Protein AF-A0A060ZG79-F1 (afdb_monomer_lite)

Radius of gyration: 15.98 Å; chains: 1; bounding box: 42×28×42 Å

pLDDT: mean 92.85, std 10.19, range [49.97, 98.69]

Secondary structure (DSSP, 8-state):
----S--B-SSSSEEETTEEE---EEE--GGGS-GGGHHHHHHHHHHTT--EEEEE--HHHH-SBTTB---SGGG-HHHHHHHHHHTT-EEEEE--S---TT-GGGG--TTS---

InterPro domains:
  IPR001944 Glycoside hydrolase, family 35 [PR00742] (17-34)
  IPR001944 Glycoside hydrolase, family 35 [PR00742] (38-56)
  IPR001944 Glycoside hydrolase, family 35 [PR00742] (93-112)
  IPR001944 Glycoside hydrolase, family 35 [PTHR23421] (11-109)
  IPR017853 Glycoside hydrolase superfamily [SSF51445] (13-110)
  IPR031330 Glycoside hydrolase 35, catalytic domain [PF01301] (13-109)

Foldseek 3Di:
DPQPDAWDDPDPAIDGSNHGDDQQEDEDELLVDAPVCLLVVLVVCVVVVHQAYEYEAQQCVQPVDVPRGDCDHSNVVVVSCVSCVVVNHHYDYHHDCACPPVDDVSSHHPPDDPD

Organism: Oncorhynchus mykiss (NCBI:txid8022)

Structure (mmCIF, N/CA/C/O backbone):
data_AF-A0A060ZG79-F1
#
_entry.id   AF-A0A060ZG79-F1
#
loop_
_atom_site.group_PDB
_atom_site.id
_atom_site.type_symbol
_atom_site.label_atom_id
_atom_site.label_alt_id
_atom_site.label_comp_id
_atom_site.label_asym_id
_atom_site.label_entity_id
_atom_site.label_seq_id
_atom_site.pdbx_PDB_ins_code
_atom_site.Cartn_x
_atom_site.Cartn_y
_atom_site.Cartn_z
_atom_site.occupancy
_atom_site.B_iso_or_equiv
_atom_site.auth_seq_id
_atom_site.auth_comp_id
_atom_site.auth_asym_id
_atom_site.auth_atom_id
_atom_site.pdbx_PDB_model_num
ATOM 1 N N . MET A 1 1 ? -19.440 10.201 0.053 1.00 49.97 1 MET A N 1
ATOM 2 C CA . MET A 1 1 ? -19.581 10.700 1.439 1.00 49.97 1 MET A CA 1
ATOM 3 C C . MET A 1 1 ? -18.654 11.895 1.601 1.00 49.97 1 MET A C 1
ATOM 5 O O . MET A 1 1 ? -17.504 11.787 1.199 1.00 49.97 1 MET A O 1
ATOM 9 N N . SER A 1 2 ? -19.150 13.030 2.096 1.00 59.16 2 SER A N 1
ATOM 10 C CA . SER A 1 2 ? -18.319 14.216 2.360 1.00 59.16 2 SER A CA 1
ATOM 11 C C . SER A 1 2 ? -17.682 14.074 3.744 1.00 59.16 2 SER A C 1
ATOM 13 O O . SER A 1 2 ? -18.297 14.466 4.731 1.00 59.16 2 SER A O 1
ATOM 15 N N . GLN A 1 3 ? -16.496 13.466 3.802 1.00 70.44 3 GLN A N 1
ATOM 16 C CA . GLN A 1 3 ? -15.648 13.403 5.003 1.00 70.44 3 GLN A CA 1
ATOM 17 C C . GLN A 1 3 ? -15.214 14.837 5.354 1.00 70.44 3 GLN A C 1
ATOM 19 O O . GLN A 1 3 ? -14.766 15.562 4.460 1.00 70.44 3 GLN A O 1
ATOM 24 N N . LYS A 1 4 ? -15.418 15.285 6.596 1.00 67.25 4 LYS A N 1
ATOM 25 C CA . LYS A 1 4 ? -15.114 16.661 7.027 1.00 67.25 4 LYS A CA 1
ATOM 26 C C . LYS A 1 4 ? -13.764 16.748 7.733 1.00 67.25 4 LYS A C 1
ATOM 28 O O . LYS A 1 4 ? -13.128 17.798 7.659 1.00 67.25 4 LYS A O 1
ATOM 33 N N . GLU A 1 5 ? -13.315 15.669 8.375 1.00 80.25 5 GLU A N 1
ATOM 34 C CA . GLU A 1 5 ? -12.064 15.615 9.130 1.00 80.25 5 GLU A CA 1
ATOM 35 C C . GLU A 1 5 ? -11.342 14.260 9.019 1.00 80.25 5 GLU A C 1
ATOM 37 O O . GLU A 1 5 ? -11.834 13.217 9.444 1.00 80.25 5 GLU A O 1
ATOM 42 N N . GLY A 1 6 ? -10.099 14.289 8.527 1.00 88.06 6 GLY A N 1
ATOM 43 C CA . GLY A 1 6 ? -9.259 13.096 8.393 1.00 88.06 6 GLY A CA 1
ATOM 44 C C . GLY A 1 6 ? -8.749 12.503 9.716 1.00 88.06 6 GLY A C 1
ATOM 45 O O . GLY A 1 6 ? -9.072 12.958 10.812 1.00 88.06 6 GLY A O 1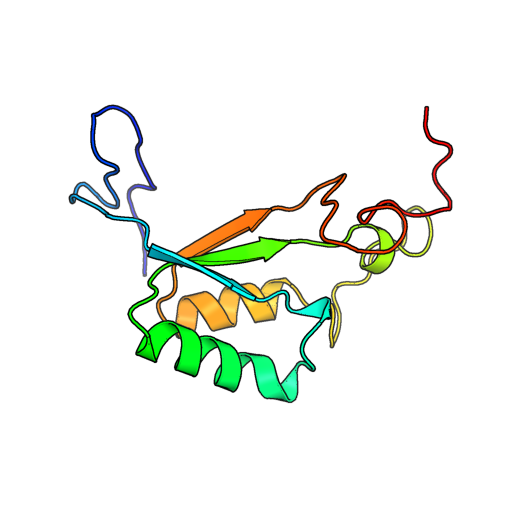
ATOM 46 N N . LEU A 1 7 ? -7.901 11.476 9.597 1.00 93.50 7 LEU A N 1
ATOM 47 C CA . LEU A 1 7 ? -7.290 10.782 10.733 1.00 93.50 7 LEU A CA 1
ATOM 48 C C . LEU A 1 7 ? -6.408 11.734 11.562 1.00 93.50 7 LEU A C 1
ATOM 50 O O . LEU A 1 7 ? -5.490 12.358 11.026 1.00 93.50 7 LEU A O 1
ATOM 54 N N . ARG A 1 8 ? -6.627 11.795 12.877 1.00 94.56 8 ARG A N 1
ATOM 55 C CA . ARG A 1 8 ? -5.797 12.549 13.829 1.00 94.56 8 ARG A CA 1
ATOM 56 C C . ARG A 1 8 ? -5.045 11.600 14.763 1.00 94.56 8 ARG A C 1
ATOM 58 O O . ARG A 1 8 ? -5.570 10.568 15.168 1.00 94.56 8 ARG A O 1
ATOM 65 N N . ALA A 1 9 ? -3.819 11.983 15.124 1.00 92.94 9 ALA A N 1
ATOM 66 C CA . ALA A 1 9 ? -2.898 11.206 15.963 1.00 92.94 9 ALA A CA 1
ATOM 67 C C . ALA A 1 9 ? -2.332 12.035 17.137 1.00 92.94 9 ALA A C 1
ATOM 69 O O . ALA A 1 9 ? -1.178 11.891 17.522 1.00 92.94 9 ALA A O 1
ATOM 70 N N . ASN A 1 10 ? -3.124 12.969 17.665 1.00 87.25 10 ASN A N 1
ATOM 71 C CA . ASN A 1 10 ? -2.705 13.935 18.688 1.00 87.25 10 ASN A CA 1
ATOM 72 C C . ASN A 1 10 ? -2.915 13.447 20.135 1.00 87.25 10 ASN A C 1
ATOM 74 O O . ASN A 1 10 ? -2.723 14.217 21.073 1.00 87.25 10 ASN A O 1
ATOM 78 N N . SER A 1 11 ? -3.334 12.196 20.321 1.00 86.25 11 SER A N 1
ATOM 79 C CA . SER A 1 11 ? -3.598 11.587 21.624 1.00 86.25 11 SER A CA 1
ATOM 80 C C . SER A 1 11 ? -3.128 10.129 21.640 1.00 86.25 11 SER A C 1
ATOM 82 O O . SER A 1 11 ? -2.587 9.636 20.652 1.00 86.25 11 SER A O 1
ATOM 84 N N . PHE A 1 12 ? -3.357 9.413 22.744 1.00 90.94 12 PHE A N 1
ATOM 85 C CA . PHE A 1 12 ? -3.046 7.981 22.852 1.00 90.94 12 PHE A CA 1
ATOM 86 C C . PHE A 1 12 ? -3.877 7.083 21.920 1.00 90.94 12 PHE A C 1
ATOM 88 O O . PHE A 1 12 ? -3.552 5.910 21.754 1.00 90.94 12 PHE A O 1
ATOM 95 N N . GLN A 1 13 ? -4.942 7.617 21.318 1.00 93.06 13 GLN A N 1
ATOM 96 C CA . GLN A 1 13 ? -5.759 6.930 20.325 1.00 93.06 13 GLN A CA 1
ATOM 97 C C . GLN A 1 13 ? -5.866 7.759 19.046 1.00 93.06 13 GLN A C 1
ATOM 99 O O . GLN A 1 13 ? -5.838 8.994 19.086 1.00 93.06 13 GLN A O 1
ATOM 104 N N . PHE A 1 14 ? -6.029 7.076 17.913 1.00 95.19 14 PHE A N 1
ATOM 105 C CA . PHE A 1 14 ? -6.419 7.761 16.690 1.00 95.19 14 PHE A CA 1
ATOM 106 C C . PHE A 1 14 ? -7.886 8.173 16.771 1.00 95.19 14 PHE A C 1
ATOM 108 O O . PHE A 1 14 ? -8.706 7.476 17.374 1.00 95.19 14 PHE A O 1
ATOM 115 N N . THR A 1 15 ? -8.217 9.284 16.124 1.00 94.75 15 THR A N 1
ATOM 116 C CA . THR A 1 15 ? -9.605 9.669 15.867 1.00 94.75 15 THR A CA 1
ATOM 117 C C . THR A 1 15 ? -9.823 9.892 14.380 1.00 94.75 15 THR A C 1
ATOM 119 O O . THR A 1 15 ? -8.906 10.302 13.666 1.00 94.75 15 THR A O 1
ATOM 122 N N . LEU A 1 16 ? -11.022 9.585 13.898 1.00 93.25 16 LEU A N 1
ATOM 123 C CA . LEU A 1 16 ? -11.427 9.756 12.508 1.00 93.25 16 LEU A CA 1
ATOM 124 C C . LEU A 1 16 ? -12.828 10.355 12.500 1.00 93.25 16 LEU A C 1
ATOM 126 O O . LEU A 1 16 ? -13.714 9.815 13.156 1.00 93.25 16 LEU A O 1
ATOM 130 N N . GLU A 1 17 ? -13.008 11.492 11.822 1.00 90.44 17 GLU A N 1
ATOM 131 C CA . GLU A 1 17 ? -14.253 12.275 11.889 1.00 90.44 17 GLU A CA 1
ATOM 132 C C . GLU A 1 17 ? -14.679 12.608 13.339 1.00 90.44 17 GLU A C 1
ATOM 134 O O . GLU A 1 17 ? -15.858 12.625 13.677 1.00 90.44 17 GLU A O 1
ATOM 139 N N . GLY A 1 18 ? -13.700 12.848 14.219 1.00 89.94 18 GLY A N 1
ATOM 140 C CA . GLY A 1 18 ? -13.923 13.181 15.632 1.00 89.94 18 GLY A CA 1
ATOM 141 C C . GLY A 1 18 ? -14.123 11.984 16.568 1.00 89.94 18 GLY A C 1
ATOM 142 O O . GLY A 1 18 ? -13.971 12.144 17.777 1.00 89.94 18 GLY A O 1
ATOM 143 N N . GLU A 1 19 ? -14.360 10.783 16.039 1.00 91.56 19 GLU A N 1
ATOM 144 C CA . GLU A 1 19 ? -14.636 9.584 16.838 1.00 91.56 19 GLU A CA 1
ATOM 145 C C . GLU A 1 19 ? -13.385 8.716 17.051 1.00 91.56 19 GLU A C 1
ATOM 147 O O . GLU A 1 19 ? -12.529 8.651 16.161 1.00 91.56 19 GLU A O 1
ATOM 152 N N . PRO A 1 20 ? -13.250 8.011 18.195 1.00 94.38 20 PRO A N 1
ATOM 153 C CA . PRO A 1 20 ? -12.177 7.044 18.410 1.00 94.38 20 PRO A CA 1
ATOM 154 C C . PRO A 1 20 ? -12.118 5.998 17.295 1.00 94.38 20 PRO A C 1
ATOM 156 O O . PRO A 1 20 ? -13.097 5.311 17.003 1.00 94.38 20 PRO A O 1
ATOM 159 N N . PHE A 1 21 ? -10.943 5.837 16.692 1.00 95.25 21 PHE A N 1
ATOM 160 C CA . PHE A 1 21 ? -10.745 4.949 15.557 1.00 95.25 21 PHE A CA 1
ATOM 161 C C . PHE A 1 21 ? -9.564 4.013 15.796 1.00 95.25 21 PHE A C 1
ATOM 163 O O . PHE A 1 21 ? -8.438 4.440 16.041 1.00 95.25 21 PHE A O 1
ATOM 170 N N . ARG A 1 22 ? -9.802 2.703 15.696 1.00 95.50 22 ARG A N 1
ATOM 171 C CA . ARG A 1 22 ? -8.740 1.695 15.758 1.00 95.50 22 ARG A CA 1
ATOM 172 C C . ARG A 1 22 ? -8.449 1.174 14.360 1.00 95.50 22 ARG A C 1
ATOM 174 O O . ARG A 1 22 ? -9.304 0.547 13.740 1.00 95.50 22 ARG A O 1
ATOM 181 N N . ILE A 1 23 ? -7.220 1.374 13.900 1.00 96.50 23 ILE A N 1
ATOM 182 C CA . ILE A 1 23 ? -6.748 0.820 12.630 1.00 96.50 23 ILE A CA 1
ATOM 183 C C . ILE A 1 23 ? -6.513 -0.681 12.811 1.00 96.50 23 ILE A C 1
ATOM 185 O O . ILE A 1 23 ? -5.638 -1.096 13.572 1.00 96.50 23 ILE A O 1
ATOM 189 N N . LEU A 1 24 ? -7.284 -1.492 12.092 1.00 97.56 24 LEU A N 1
ATOM 190 C CA . LEU A 1 24 ? -7.035 -2.917 11.906 1.00 97.56 24 LEU A CA 1
ATOM 191 C C . LEU A 1 24 ? -6.588 -3.097 10.459 1.00 97.56 24 LEU A C 1
ATOM 193 O O . LEU A 1 24 ? -7.412 -3.101 9.544 1.00 97.56 24 LEU A O 1
ATOM 197 N N . GLY A 1 25 ? -5.268 -3.142 10.274 1.00 96.56 25 GLY A N 1
ATOM 198 C CA . GLY A 1 25 ? -4.620 -3.136 8.968 1.00 96.56 25 GLY A CA 1
ATOM 199 C C . GLY A 1 25 ? -4.417 -4.532 8.383 1.00 96.56 25 GLY A C 1
ATOM 200 O O . GLY A 1 25 ? -4.028 -5.453 9.099 1.00 96.56 25 GLY A O 1
ATOM 201 N N . GLY A 1 26 ? -4.603 -4.672 7.071 1.00 97.62 26 GLY A N 1
ATOM 202 C CA . GLY A 1 26 ? -4.235 -5.872 6.322 1.00 97.62 26 GLY A CA 1
ATOM 203 C C . GLY A 1 26 ? -3.639 -5.531 4.955 1.00 97.62 26 GLY A C 1
ATOM 204 O O . GLY A 1 26 ? -4.117 -4.632 4.266 1.00 97.62 26 GLY A O 1
ATOM 205 N N . SER A 1 27 ? -2.587 -6.252 4.551 1.00 98.06 27 SER A N 1
ATOM 206 C CA . SER A 1 27 ? -1.868 -5.986 3.297 1.00 98.06 27 SER A CA 1
ATOM 207 C C . SER A 1 27 ? -2.357 -6.845 2.135 1.00 98.06 27 SER A C 1
ATOM 209 O O . SER A 1 27 ? -2.233 -8.065 2.186 1.00 98.06 27 SER A O 1
ATOM 211 N N . ILE A 1 28 ? -2.823 -6.212 1.053 1.00 98.31 28 ILE A N 1
ATOM 212 C CA . ILE A 1 28 ? -2.996 -6.844 -0.266 1.00 98.31 28 ILE A CA 1
ATOM 213 C C . ILE A 1 28 ? -2.414 -5.906 -1.319 1.00 98.31 28 ILE A C 1
ATOM 215 O O . ILE A 1 28 ? -2.778 -4.734 -1.397 1.00 98.31 28 ILE A O 1
ATOM 219 N N . HIS A 1 29 ? -1.512 -6.436 -2.141 1.00 98.19 29 HIS A N 1
ATOM 220 C CA . HIS A 1 29 ? -0.832 -5.692 -3.196 1.00 98.19 29 HIS A CA 1
ATOM 221 C C . HIS A 1 29 ? -1.507 -5.979 -4.541 1.00 98.19 29 HIS A C 1
ATOM 223 O O . HIS A 1 29 ? -1.417 -7.100 -5.042 1.00 98.19 29 HIS A O 1
ATOM 229 N N . TYR A 1 30 ? -2.166 -4.982 -5.138 1.00 98.31 30 TYR A N 1
ATOM 230 C CA . TYR A 1 30 ? -2.906 -5.151 -6.400 1.00 98.31 30 TYR A CA 1
ATOM 231 C C . TYR A 1 30 ? -2.030 -5.690 -7.533 1.00 98.31 30 TYR A C 1
ATOM 233 O O . TYR A 1 30 ? -2.477 -6.527 -8.301 1.00 98.31 30 TYR A O 1
ATOM 241 N N . PHE A 1 31 ? -0.755 -5.305 -7.596 1.00 97.12 31 PHE A N 1
ATOM 242 C CA . PHE A 1 31 ? 0.199 -5.791 -8.598 1.00 97.12 31 PHE A CA 1
ATOM 243 C C . PHE A 1 31 ? 0.597 -7.272 -8.432 1.00 97.12 31 PHE A C 1
ATOM 245 O O . PHE A 1 31 ? 1.309 -7.809 -9.274 1.00 97.12 31 PHE A O 1
ATOM 252 N N . ARG A 1 32 ? 0.144 -7.950 -7.366 1.00 97.94 32 ARG A N 1
ATOM 253 C CA . ARG A 1 32 ? 0.340 -9.396 -7.130 1.00 97.94 32 ARG A CA 1
ATOM 254 C C . ARG A 1 32 ? -0.933 -10.225 -7.283 1.00 97.94 32 ARG A C 1
ATOM 256 O O . ARG A 1 32 ? -0.881 -11.448 -7.192 1.00 97.94 32 ARG A O 1
ATOM 263 N N . VAL A 1 33 ? -2.078 -9.578 -7.476 1.00 98.19 33 VAL A N 1
ATOM 264 C CA . VAL A 1 33 ? -3.382 -10.235 -7.586 1.00 98.19 33 VAL A CA 1
ATOM 265 C C . VAL A 1 33 ? -3.999 -9.812 -8.911 1.00 98.19 33 VAL A C 1
ATOM 267 O O . VAL A 1 33 ? -4.164 -8.614 -9.113 1.00 98.19 33 VAL A O 1
ATOM 270 N N . PRO A 1 34 ? -4.376 -10.733 -9.812 1.00 98.38 34 PRO A N 1
ATOM 271 C CA . PRO A 1 34 ? -5.038 -10.348 -11.055 1.00 98.38 34 PRO A CA 1
ATOM 272 C C . PRO A 1 34 ? -6.272 -9.483 -10.785 1.00 98.38 34 PRO A C 1
ATOM 274 O O . PRO A 1 34 ? -7.033 -9.780 -9.860 1.00 98.38 34 PRO A O 1
ATOM 277 N N . ARG A 1 35 ? -6.488 -8.443 -11.598 1.00 98.31 35 ARG A N 1
ATOM 278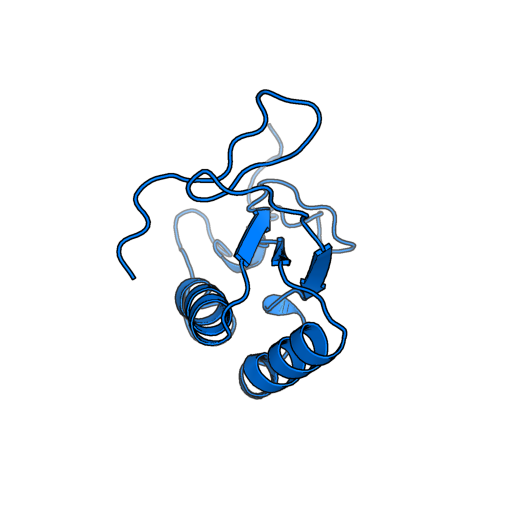 C CA . ARG A 1 35 ? -7.567 -7.458 -11.408 1.00 98.31 35 ARG A CA 1
ATOM 279 C C . ARG A 1 35 ? -8.944 -8.080 -11.189 1.00 98.31 35 ARG A C 1
ATOM 281 O O . ARG A 1 35 ? -9.674 -7.639 -10.308 1.00 98.31 35 ARG A O 1
ATOM 288 N N . ALA A 1 36 ? -9.258 -9.149 -11.921 1.00 98.44 36 ALA A N 1
ATOM 289 C CA . ALA A 1 36 ? -10.518 -9.887 -11.795 1.00 98.44 36 ALA A CA 1
ATOM 290 C C . ALA A 1 36 ? -10.786 -10.446 -10.382 1.00 98.44 36 ALA A C 1
ATOM 292 O O . ALA A 1 36 ? -11.922 -10.772 -10.058 1.00 98.44 36 ALA A O 1
ATOM 293 N N . TYR A 1 37 ? -9.759 -10.559 -9.534 1.00 98.69 37 TYR A N 1
ATOM 294 C CA . TYR A 1 37 ? -9.876 -11.072 -8.171 1.00 98.69 37 TYR A CA 1
ATOM 295 C C . TYR A 1 37 ? -9.738 -10.005 -7.085 1.00 98.69 37 TYR A C 1
ATOM 297 O O . TYR A 1 37 ? -9.837 -10.360 -5.913 1.00 98.69 37 TYR A O 1
ATOM 305 N N . TRP A 1 38 ? -9.508 -8.728 -7.414 1.00 98.69 38 TRP A N 1
ATOM 306 C CA . TRP A 1 38 ? -9.333 -7.686 -6.393 1.00 98.69 38 TRP A CA 1
ATOM 307 C C . TRP A 1 38 ? -10.517 -7.618 -5.434 1.00 98.69 38 TRP A C 1
ATOM 309 O O . TRP A 1 38 ? -10.319 -7.693 -4.223 1.00 98.69 38 TRP A O 1
ATOM 319 N N . GLU A 1 39 ? -11.734 -7.562 -5.972 1.00 98.69 39 GLU A N 1
ATOM 320 C CA . GLU A 1 39 ? -12.957 -7.494 -5.173 1.00 98.69 39 GLU A CA 1
ATOM 321 C C . GLU A 1 39 ? -13.087 -8.703 -4.243 1.00 98.69 39 GLU A C 1
ATOM 323 O O . GLU A 1 39 ? -13.266 -8.536 -3.039 1.00 98.69 39 GLU A O 1
ATOM 328 N N . ASP A 1 40 ? -12.888 -9.917 -4.765 1.00 98.69 40 ASP A N 1
ATOM 329 C CA . ASP A 1 40 ? -12.938 -11.140 -3.961 1.00 98.69 40 ASP A CA 1
ATOM 330 C C . ASP A 1 40 ? -11.933 -11.106 -2.793 1.00 98.69 40 ASP A C 1
ATOM 332 O O . ASP A 1 40 ? -12.288 -11.455 -1.662 1.00 98.69 40 ASP A O 1
ATOM 336 N N . ARG A 1 41 ? -10.687 -10.661 -3.026 1.00 98.62 41 ARG A N 1
ATOM 337 C CA . ARG A 1 41 ? -9.679 -10.607 -1.951 1.00 98.62 41 ARG A CA 1
ATOM 338 C C . ARG A 1 41 ? -10.020 -9.541 -0.908 1.00 98.62 41 ARG A C 1
ATOM 340 O O . ARG A 1 41 ? -9.846 -9.793 0.284 1.00 98.62 41 ARG A O 1
ATOM 347 N N . LEU A 1 42 ? -10.522 -8.382 -1.334 1.00 98.62 42 LEU A N 1
ATOM 348 C CA . LEU A 1 42 ? -10.908 -7.292 -0.435 1.00 98.62 42 LEU A CA 1
ATOM 349 C C . LEU A 1 42 ? -12.165 -7.631 0.381 1.00 98.62 42 LEU A C 1
ATOM 351 O O . LEU A 1 42 ? -12.210 -7.344 1.577 1.00 98.62 42 LEU A O 1
ATOM 355 N N . LEU A 1 43 ? -13.144 -8.320 -0.212 1.00 98.56 43 LEU A N 1
ATOM 356 C CA . LEU A 1 43 ? -14.316 -8.834 0.504 1.00 98.56 43 LEU A CA 1
ATOM 357 C C . LEU A 1 43 ? -13.918 -9.831 1.595 1.00 98.56 43 LEU A C 1
ATOM 359 O O . LEU A 1 43 ? -14.395 -9.732 2.725 1.00 98.56 43 LEU A O 1
ATOM 363 N N . LYS A 1 44 ? -13.001 -10.757 1.292 1.00 98.56 44 LYS A N 1
ATOM 364 C CA . LYS A 1 44 ? -12.474 -11.714 2.280 1.00 98.56 44 LYS A CA 1
ATOM 365 C C . LYS A 1 44 ? -11.706 -11.018 3.400 1.00 98.56 44 LYS A C 1
ATOM 367 O O . LYS A 1 44 ? -11.910 -11.342 4.564 1.00 98.56 44 LYS A O 1
ATOM 372 N N . MET A 1 45 ? -10.876 -10.030 3.068 1.00 97.69 45 MET A N 1
ATOM 373 C CA . MET A 1 45 ? -10.184 -9.202 4.060 1.00 97.69 45 MET A CA 1
ATOM 374 C C . MET A 1 45 ? -11.175 -8.528 5.018 1.00 97.69 45 MET A C 1
ATOM 376 O O . MET A 1 45 ? -11.023 -8.636 6.235 1.00 97.69 45 MET A O 1
ATOM 380 N N . ARG A 1 46 ? -12.217 -7.892 4.475 1.00 97.50 46 ARG A N 1
ATOM 381 C CA . ARG A 1 46 ? -13.285 -7.263 5.261 1.00 97.50 46 ARG A CA 1
ATOM 382 C C . ARG A 1 46 ? -14.011 -8.278 6.151 1.00 97.50 46 ARG A C 1
ATO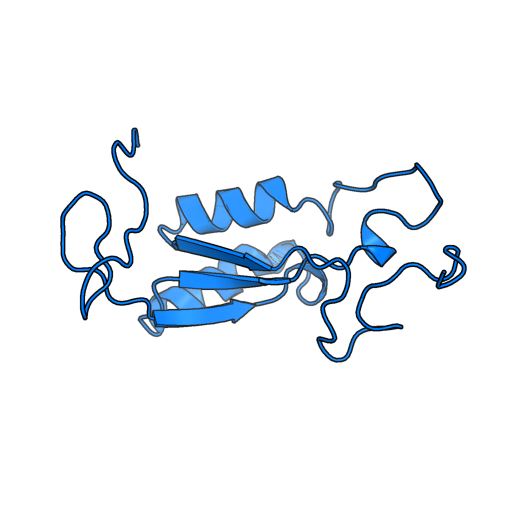M 384 O O . ARG A 1 46 ? -14.266 -7.991 7.316 1.00 97.50 46 ARG A O 1
ATOM 391 N N . ALA A 1 47 ? -14.308 -9.471 5.631 1.00 97.88 47 ALA A N 1
ATOM 392 C CA . ALA A 1 47 ? -14.961 -10.543 6.386 1.00 97.88 47 ALA A CA 1
ATOM 393 C C . ALA A 1 47 ? -14.123 -11.037 7.582 1.00 97.88 47 ALA A C 1
ATOM 395 O O . ALA A 1 47 ? -14.687 -11.469 8.583 1.00 97.88 47 ALA A O 1
ATOM 396 N N . CYS A 1 48 ? -12.793 -10.907 7.526 1.00 97.50 48 CYS A N 1
ATOM 397 C CA . CYS A 1 48 ? -11.896 -11.166 8.658 1.00 97.50 48 CYS A CA 1
ATOM 398 C C . CYS A 1 48 ? -11.890 -10.046 9.722 1.00 97.50 48 CYS A C 1
ATOM 400 O O . CYS A 1 48 ? -11.121 -10.123 10.678 1.00 97.50 48 CYS A O 1
ATOM 402 N N . GLY A 1 49 ? -12.698 -8.991 9.564 1.00 96.88 49 GLY A N 1
ATOM 403 C CA . GLY A 1 49 ? -12.769 -7.857 10.493 1.00 96.88 49 GLY A CA 1
ATOM 404 C C . GLY A 1 49 ? -11.701 -6.780 10.272 1.00 96.88 49 GLY A C 1
ATOM 405 O O . GLY A 1 49 ? -11.577 -5.864 11.085 1.00 96.88 49 GLY A O 1
ATOM 406 N N . VAL A 1 50 ? -10.931 -6.860 9.182 1.00 97.94 50 VAL A N 1
ATOM 407 C CA . VAL A 1 50 ? -9.986 -5.806 8.782 1.00 97.94 50 VAL A CA 1
ATOM 408 C C . VAL A 1 50 ? -10.776 -4.602 8.271 1.00 97.94 50 VAL A C 1
ATOM 410 O O . VAL A 1 50 ? -11.665 -4.752 7.434 1.00 97.94 50 VAL A O 1
ATOM 413 N N . ASN A 1 51 ? -10.439 -3.402 8.752 1.00 97.44 51 ASN A N 1
ATOM 414 C CA . ASN A 1 51 ? -11.104 -2.157 8.350 1.00 97.44 51 ASN A C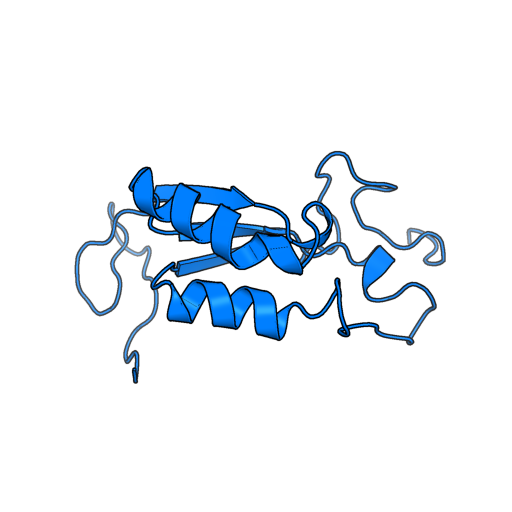A 1
ATOM 415 C C . ASN A 1 51 ? -10.225 -1.246 7.481 1.00 97.44 51 ASN A C 1
ATOM 417 O O . ASN A 1 51 ? -10.726 -0.277 6.912 1.00 97.44 51 ASN A O 1
ATOM 421 N N . THR A 1 52 ? -8.925 -1.541 7.388 1.00 98.38 52 THR A N 1
ATOM 422 C CA . THR A 1 52 ? -7.952 -0.714 6.675 1.00 98.38 52 THR A CA 1
ATOM 423 C C . THR A 1 52 ? -7.077 -1.578 5.770 1.00 98.38 52 THR A C 1
ATOM 425 O O . THR A 1 52 ? -6.302 -2.413 6.234 1.00 98.38 52 THR A O 1
ATOM 428 N N . LEU A 1 53 ? -7.166 -1.356 4.463 1.00 98.62 53 LEU A N 1
ATOM 429 C CA . LEU A 1 53 ? -6.261 -1.913 3.469 1.00 98.62 53 LEU A CA 1
ATOM 430 C C . LEU A 1 53 ? -4.924 -1.167 3.502 1.00 98.62 53 LEU A C 1
ATOM 432 O O . LEU A 1 53 ? -4.874 0.059 3.433 1.00 98.62 53 LEU A O 1
ATOM 436 N N . THR A 1 54 ? -3.819 -1.901 3.519 1.00 98.38 54 THR A N 1
ATOM 437 C CA . THR A 1 54 ? -2.483 -1.356 3.263 1.00 98.38 54 THR A CA 1
ATOM 438 C C . THR A 1 54 ? -1.964 -1.891 1.930 1.00 98.38 54 THR A C 1
ATOM 440 O O . THR A 1 54 ? -1.957 -3.100 1.701 1.00 98.38 54 THR A O 1
ATOM 443 N N . THR A 1 55 ? -1.482 -1.022 1.041 1.00 98.50 55 THR A N 1
ATOM 444 C CA . THR A 1 55 ? -0.896 -1.452 -0.243 1.00 98.50 55 THR A CA 1
ATOM 445 C C . THR A 1 55 ? 0.339 -0.638 -0.594 1.00 98.50 55 THR A C 1
ATOM 447 O O . THR A 1 55 ? 0.421 0.549 -0.281 1.00 98.50 55 THR A O 1
ATOM 450 N N . TYR A 1 56 ? 1.308 -1.287 -1.238 1.00 98.44 56 TYR A N 1
ATOM 451 C CA . TYR A 1 56 ? 2.433 -0.609 -1.877 1.00 98.44 56 TYR A CA 1
ATOM 452 C C . TYR A 1 56 ? 2.078 -0.156 -3.296 1.00 98.44 56 TYR A C 1
ATOM 454 O O . TYR A 1 56 ? 1.161 -0.715 -3.900 1.00 98.44 56 TYR A O 1
ATOM 462 N N . VAL A 1 57 ? 2.838 0.809 -3.821 1.00 98.00 57 VAL A N 1
ATOM 463 C CA . VAL A 1 57 ? 2.834 1.210 -5.238 1.00 98.00 57 VAL A CA 1
ATOM 464 C C . VAL A 1 57 ? 4.243 0.967 -5.796 1.00 98.00 57 VAL A C 1
ATOM 466 O O . VAL A 1 57 ? 5.183 1.626 -5.353 1.00 98.00 57 VAL A O 1
ATOM 469 N N . PRO A 1 58 ? 4.441 -0.005 -6.701 1.00 96.56 58 PRO A N 1
ATOM 470 C CA . PRO A 1 58 ? 5.755 -0.315 -7.251 1.00 96.56 58 PRO A CA 1
ATOM 471 C C . PRO A 1 58 ? 6.090 0.666 -8.378 1.00 96.56 58 PRO A C 1
ATOM 473 O O . PRO A 1 58 ? 5.548 0.566 -9.480 1.00 96.56 58 PRO A O 1
ATOM 476 N N . TRP A 1 59 ? 6.984 1.619 -8.105 1.00 96.06 59 TRP A N 1
ATOM 477 C CA . TRP A 1 59 ? 7.354 2.665 -9.063 1.00 96.06 59 TRP A CA 1
ATOM 478 C C . TRP A 1 59 ? 7.822 2.078 -10.403 1.00 96.06 59 TRP A C 1
ATOM 480 O O . TRP A 1 59 ? 7.342 2.496 -11.449 1.00 96.06 59 TRP A O 1
ATOM 490 N N . ASN A 1 60 ? 8.640 1.029 -10.392 1.00 94.69 60 ASN A N 1
ATOM 491 C CA . ASN A 1 60 ? 9.141 0.378 -11.604 1.00 94.69 60 ASN A CA 1
ATOM 492 C C . ASN A 1 60 ? 8.064 -0.157 -12.562 1.00 94.69 60 ASN A C 1
ATOM 494 O O . ASN A 1 60 ? 8.320 -0.227 -13.760 1.00 94.69 60 ASN A O 1
ATOM 498 N N . LEU A 1 61 ? 6.878 -0.526 -12.070 1.00 95.56 61 LEU A N 1
ATOM 499 C CA . LEU A 1 61 ? 5.763 -0.913 -12.936 1.00 95.56 61 LEU A CA 1
ATOM 500 C C . LEU A 1 61 ? 5.019 0.306 -13.480 1.00 95.56 61 LEU A C 1
ATOM 502 O O . LEU A 1 61 ? 4.527 0.273 -14.604 1.00 95.56 61 LEU A O 1
ATOM 506 N N . HIS A 1 62 ? 4.925 1.363 -12.675 1.00 96.31 62 HIS A N 1
ATOM 507 C CA . HIS A 1 62 ? 4.225 2.586 -13.047 1.00 96.31 62 HIS A CA 1
ATOM 508 C C . HIS A 1 62 ? 5.039 3.514 -13.931 1.00 96.31 62 HIS A C 1
ATOM 510 O O . HIS A 1 62 ? 4.425 4.280 -14.651 1.00 96.31 62 HIS A O 1
ATOM 516 N N . GLU A 1 63 ? 6.367 3.454 -13.903 1.00 95.31 63 GLU A N 1
ATOM 517 C CA . GLU A 1 63 ? 7.262 4.208 -14.783 1.00 95.31 63 GLU A CA 1
ATOM 518 C C . GLU A 1 63 ? 8.323 3.255 -15.366 1.00 95.31 63 GLU A C 1
ATOM 520 O O . GLU A 1 63 ? 9.478 3.258 -14.926 1.00 95.31 63 GLU A O 1
ATOM 525 N N . PRO A 1 64 ? 7.940 2.368 -16.309 1.00 91.88 64 PRO A N 1
ATOM 526 C CA . PRO A 1 64 ? 8.874 1.420 -16.919 1.00 91.88 64 PRO A CA 1
ATOM 527 C C . PRO A 1 64 ? 9.958 2.120 -17.749 1.00 91.88 64 PRO A C 1
ATOM 529 O O . PRO A 1 64 ? 11.081 1.625 -17.831 1.00 91.88 64 PRO A O 1
ATOM 532 N N . GLU A 1 65 ? 9.634 3.282 -18.322 1.00 91.88 65 GLU A N 1
ATOM 533 C CA . GLU A 1 65 ? 10.550 4.186 -19.015 1.00 91.88 65 GLU A CA 1
ATOM 534 C C . GLU A 1 65 ? 10.436 5.582 -18.402 1.00 91.88 65 GLU A C 1
ATOM 536 O O . GLU A 1 65 ? 9.349 6.007 -18.010 1.00 91.88 65 GLU A O 1
ATOM 541 N N . ARG A 1 66 ? 11.552 6.315 -18.330 1.00 90.19 66 ARG A N 1
ATOM 542 C CA . ARG A 1 66 ? 11.589 7.640 -17.700 1.00 90.19 66 ARG A CA 1
ATOM 543 C C . ARG A 1 66 ? 10.575 8.586 -18.354 1.00 90.19 66 ARG A C 1
ATOM 545 O O . ARG A 1 66 ? 10.657 8.861 -19.547 1.00 90.19 66 ARG A O 1
ATOM 552 N N . GLY A 1 67 ? 9.670 9.130 -17.547 1.00 93.25 67 GLY A N 1
ATOM 553 C CA . GLY A 1 67 ? 8.596 10.030 -17.960 1.00 93.25 67 GLY A CA 1
ATOM 554 C C . GLY A 1 67 ? 7.369 9.339 -18.563 1.00 93.25 67 GLY A C 1
ATOM 555 O O . GLY A 1 67 ? 6.388 10.024 -18.853 1.00 93.25 67 GLY A O 1
ATOM 556 N N . VAL A 1 68 ? 7.384 8.014 -18.737 1.00 95.19 68 VAL A N 1
ATOM 557 C CA . VAL A 1 68 ? 6.273 7.245 -19.311 1.00 95.19 68 VAL A CA 1
ATOM 558 C C . VAL A 1 68 ? 5.537 6.520 -18.195 1.00 95.19 68 VAL A C 1
ATOM 560 O O . VAL A 1 68 ? 6.011 5.507 -17.688 1.00 95.19 68 VAL A O 1
ATOM 563 N N . PHE A 1 69 ? 4.359 7.028 -17.829 1.00 95.81 69 PHE A N 1
ATOM 564 C CA . PHE A 1 69 ? 3.575 6.465 -16.735 1.00 95.81 69 PHE A CA 1
ATOM 565 C C . PHE A 1 69 ? 2.470 5.512 -17.203 1.00 95.81 69 PHE A C 1
ATOM 567 O O . PHE A 1 69 ? 1.689 5.852 -18.092 1.00 95.81 69 PHE A O 1
ATOM 574 N N . ASN A 1 70 ? 2.344 4.355 -16.546 1.00 96.50 70 ASN A N 1
ATOM 575 C CA . ASN A 1 70 ? 1.262 3.397 -16.761 1.00 96.50 70 ASN A CA 1
ATOM 576 C C . ASN A 1 70 ? 0.346 3.297 -15.529 1.00 96.50 70 ASN A C 1
ATOM 578 O O . ASN A 1 70 ? 0.763 2.860 -14.457 1.00 96.50 70 ASN A O 1
ATOM 582 N N . PHE A 1 71 ? -0.923 3.665 -15.708 1.00 97.38 71 PHE A N 1
ATOM 583 C CA . PHE A 1 71 ? -1.993 3.520 -14.714 1.00 97.38 71 PHE A CA 1
ATOM 584 C C . PHE A 1 71 ? -3.232 2.838 -15.311 1.00 97.38 71 PHE A C 1
ATOM 586 O O . PHE A 1 71 ? -4.361 3.187 -14.973 1.00 97.38 71 PHE A O 1
ATOM 593 N N . GLN A 1 72 ? -3.030 1.912 -16.249 1.00 96.88 72 GLN A N 1
ATOM 594 C CA . GLN A 1 72 ? -4.100 1.195 -16.943 1.00 96.88 72 GLN A CA 1
ATOM 595 C C . GLN A 1 72 ? -4.183 -0.266 -16.487 1.00 96.88 72 GLN A C 1
ATOM 597 O O . GLN A 1 72 ? -3.237 -0.819 -15.922 1.00 96.88 72 GLN A O 1
ATOM 602 N N . ASP A 1 73 ? -5.334 -0.893 -16.730 1.00 96.19 73 ASP A N 1
ATOM 603 C CA . ASP A 1 73 ? -5.588 -2.317 -16.502 1.00 96.19 73 ASP A CA 1
ATOM 604 C C . ASP A 1 73 ? -5.175 -2.810 -15.101 1.00 96.19 73 ASP A C 1
ATOM 606 O O . ASP A 1 73 ? -5.754 -2.425 -14.081 1.00 96.19 73 ASP A O 1
ATOM 610 N N . GLN A 1 74 ? -4.165 -3.681 -15.041 1.00 97.94 74 GLN A N 1
ATOM 611 C CA . GLN A 1 74 ? -3.615 -4.262 -13.818 1.00 97.94 74 GLN A CA 1
ATOM 612 C C . GLN A 1 74 ? -2.919 -3.221 -12.923 1.00 97.94 74 GLN A C 1
ATOM 614 O O . GLN A 1 74 ? -2.754 -3.459 -11.728 1.00 97.94 74 GLN A O 1
ATOM 619 N N . LEU A 1 75 ? -2.512 -2.080 -13.486 1.00 98.00 75 LEU A N 1
ATOM 620 C CA . LEU A 1 75 ? -1.833 -0.979 -12.801 1.00 98.00 75 LEU A CA 1
ATOM 621 C C . LEU A 1 75 ? -2.749 0.228 -12.570 1.00 98.00 75 LEU A C 1
ATOM 623 O O . LEU A 1 75 ? -2.295 1.297 -12.175 1.00 98.00 75 LEU A O 1
ATOM 627 N N . ASP A 1 76 ? -4.051 0.091 -12.778 1.00 98.31 76 ASP A N 1
ATOM 628 C CA . ASP A 1 76 ? -4.999 1.155 -12.463 1.00 98.31 76 ASP A CA 1
ATOM 629 C C . ASP A 1 76 ? -5.246 1.223 -10.943 1.00 98.31 76 ASP A C 1
ATOM 631 O O . ASP A 1 76 ? -6.173 0.645 -10.368 1.00 98.31 76 ASP A O 1
ATOM 635 N N . LEU A 1 77 ? -4.333 1.949 -10.291 1.00 98.00 77 LEU A N 1
ATOM 636 C CA . LEU A 1 77 ? -4.305 2.211 -8.855 1.00 98.00 77 LEU A CA 1
ATOM 637 C C . LEU A 1 77 ? -5.560 2.955 -8.390 1.00 98.00 77 LEU A C 1
ATOM 639 O O . LEU A 1 77 ? -6.047 2.712 -7.286 1.00 98.00 77 LEU A O 1
ATOM 643 N N . LYS A 1 78 ? -6.091 3.852 -9.230 1.00 98.00 78 LYS A N 1
ATOM 644 C CA . LYS A 1 78 ? -7.285 4.628 -8.900 1.00 98.00 78 LYS A CA 1
ATOM 645 C C . LYS A 1 78 ? -8.475 3.694 -8.723 1.00 98.00 78 LYS A C 1
ATOM 647 O O . LYS A 1 78 ? -9.122 3.769 -7.684 1.00 98.00 78 LYS A O 1
ATOM 652 N N . ALA A 1 79 ? -8.723 2.788 -9.669 1.00 98.38 79 ALA A N 1
ATOM 653 C CA . ALA A 1 79 ? -9.813 1.829 -9.529 1.00 98.38 79 ALA A CA 1
ATOM 654 C C . ALA A 1 79 ? -9.621 0.891 -8.335 1.00 98.38 79 ALA A C 1
ATOM 656 O O . ALA A 1 79 ? -10.595 0.597 -7.651 1.00 98.38 79 ALA A O 1
ATOM 657 N N . TYR A 1 80 ? -8.391 0.462 -8.033 1.00 98.56 80 TYR A N 1
ATOM 658 C CA . TYR A 1 80 ? -8.142 -0.374 -6.855 1.00 98.56 80 TYR A CA 1
ATOM 659 C C . TYR A 1 80 ? -8.477 0.348 -5.537 1.00 98.56 80 TYR A C 1
ATOM 661 O O . TYR A 1 80 ? -9.135 -0.220 -4.665 1.00 98.56 80 TYR A O 1
ATOM 669 N N . ILE A 1 81 ? -8.073 1.617 -5.396 1.00 98.25 81 ILE A N 1
ATOM 670 C CA . ILE A 1 81 ? -8.391 2.437 -4.214 1.00 98.25 81 ILE A CA 1
ATOM 671 C C . ILE A 1 81 ? -9.891 2.757 -4.157 1.00 98.25 81 ILE A C 1
ATOM 673 O O . ILE A 1 81 ? -10.487 2.688 -3.082 1.00 98.25 81 ILE A O 1
ATOM 677 N N . SER A 1 82 ? -10.517 3.079 -5.293 1.00 98.19 82 SER A N 1
ATOM 678 C CA . SER A 1 82 ? -11.963 3.312 -5.372 1.00 98.19 82 SER A CA 1
ATOM 679 C C . SER A 1 82 ? -12.756 2.073 -4.967 1.00 98.19 82 SER A C 1
ATOM 681 O O . SER A 1 82 ? -13.664 2.191 -4.152 1.00 98.19 82 SER A O 1
ATOM 683 N N . LEU A 1 83 ? -12.354 0.887 -5.429 1.00 98.56 83 LEU A N 1
ATOM 684 C CA . LEU A 1 83 ? -12.959 -0.380 -5.027 1.00 98.56 83 LEU A CA 1
ATOM 685 C C . LEU A 1 83 ? -12.837 -0.610 -3.514 1.00 98.56 83 LEU A C 1
ATOM 687 O O . LEU A 1 83 ? -13.807 -0.994 -2.869 1.00 98.56 83 LEU A O 1
ATOM 691 N N . ALA A 1 84 ? -11.675 -0.335 -2.913 1.00 98.38 84 ALA A N 1
ATOM 692 C CA . ALA A 1 84 ? -11.524 -0.418 -1.460 1.00 98.38 84 ALA A CA 1
ATOM 693 C C . ALA A 1 84 ? -12.496 0.532 -0.731 1.00 98.38 84 ALA A C 1
ATOM 695 O O . ALA A 1 84 ? -13.138 0.121 0.236 1.00 98.38 84 ALA A O 1
ATOM 696 N N . ALA A 1 85 ? -12.663 1.762 -1.226 1.00 97.00 85 ALA A N 1
ATOM 697 C CA . ALA A 1 85 ? -13.601 2.732 -0.664 1.00 97.00 85 ALA A CA 1
ATOM 698 C C . ALA A 1 85 ? -15.076 2.308 -0.827 1.00 97.00 85 ALA A C 1
ATOM 700 O O . ALA A 1 85 ? -15.857 2.451 0.114 1.00 97.00 85 ALA A O 1
ATOM 701 N N . GLU A 1 86 ? -15.463 1.748 -1.978 1.00 98.12 86 GLU A N 1
ATOM 702 C CA . GLU A 1 86 ? -16.796 1.167 -2.220 1.00 98.12 86 GLU A CA 1
ATOM 703 C C . GLU A 1 86 ? -17.075 -0.004 -1.268 1.00 98.12 86 GLU A C 1
ATOM 705 O O . GLU A 1 86 ? -18.156 -0.122 -0.689 1.00 98.12 86 GLU A O 1
ATOM 710 N N . LEU A 1 87 ? -16.048 -0.815 -1.010 1.00 97.94 87 LEU A N 1
ATOM 711 C CA . LEU A 1 87 ? -16.047 -1.866 0.001 1.00 97.94 87 LEU A CA 1
ATOM 712 C C . LEU A 1 87 ? -15.786 -1.330 1.416 1.00 97.94 87 LEU A C 1
ATOM 714 O O . LEU A 1 87 ? -15.479 -2.106 2.320 1.00 97.94 87 LEU A O 1
ATOM 718 N N . GLY A 1 88 ? -15.952 -0.030 1.672 1.00 96.19 88 GLY A N 1
ATOM 719 C CA . GLY A 1 88 ? -15.884 0.578 3.005 1.00 96.19 88 GLY A CA 1
ATOM 720 C C . GLY A 1 88 ? -14.593 0.290 3.778 1.00 96.19 88 GLY A C 1
ATOM 721 O O . GLY A 1 88 ? -14.622 0.251 5.006 1.00 96.19 88 GLY A O 1
ATOM 722 N N . LEU A 1 89 ? -13.493 0.031 3.075 1.00 97.94 89 LEU A N 1
ATOM 723 C CA . LEU A 1 89 ? -12.162 -0.099 3.646 1.00 97.94 89 LEU A CA 1
ATOM 724 C C . LEU A 1 89 ? -11.471 1.262 3.589 1.00 97.94 89 LEU A C 1
ATOM 726 O O . LEU A 1 89 ? -11.462 1.936 2.558 1.00 97.94 89 LEU A O 1
ATOM 730 N N . TRP A 1 90 ? -10.831 1.640 4.689 1.00 97.31 90 TRP A N 1
ATOM 731 C CA . TRP A 1 90 ? -9.857 2.726 4.678 1.00 97.31 90 TRP A CA 1
ATOM 732 C C . TRP A 1 90 ? -8.578 2.271 3.983 1.00 97.31 90 TRP A C 1
ATOM 734 O O . TRP A 1 90 ? -8.313 1.073 3.898 1.00 97.31 90 TRP A O 1
ATOM 744 N N . VAL A 1 91 ? -7.761 3.206 3.495 1.00 97.88 91 VAL A N 1
ATOM 745 C CA . VAL A 1 91 ? -6.522 2.864 2.786 1.00 97.88 91 VAL A CA 1
ATOM 746 C C . VAL A 1 91 ? -5.333 3.592 3.396 1.00 97.88 91 VAL A C 1
ATOM 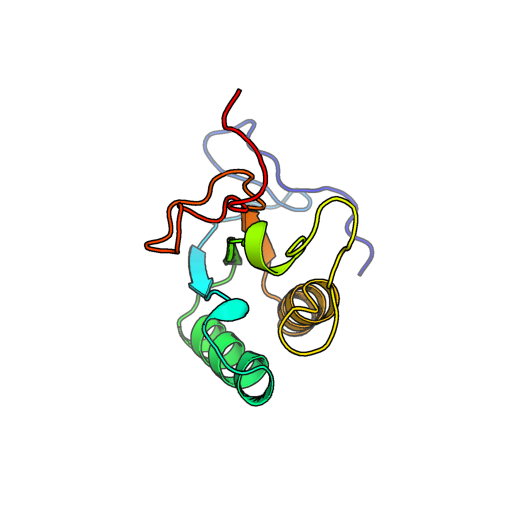748 O O . VAL A 1 91 ? -5.297 4.818 3.440 1.00 97.88 91 VAL A O 1
ATOM 751 N N . ILE A 1 92 ? -4.323 2.826 3.804 1.00 97.62 92 ILE A N 1
ATOM 752 C CA . ILE A 1 92 ? -2.969 3.326 4.047 1.00 97.62 92 ILE A CA 1
ATOM 753 C C . ILE A 1 92 ? -2.152 3.037 2.791 1.00 97.62 92 ILE A C 1
ATOM 755 O O . ILE A 1 92 ? -1.733 1.903 2.528 1.00 97.62 92 ILE A O 1
ATOM 759 N N . LEU A 1 93 ? -1.943 4.083 1.996 1.00 97.69 93 LEU A N 1
ATOM 760 C CA . LEU A 1 93 ? -1.141 4.007 0.784 1.00 97.69 93 LEU A CA 1
ATOM 761 C C . LEU A 1 93 ? 0.345 4.124 1.134 1.00 97.69 93 LEU A C 1
ATOM 763 O O . LEU A 1 93 ? 0.753 5.041 1.843 1.00 97.69 93 LEU A O 1
ATOM 767 N N . ARG A 1 94 ? 1.164 3.211 0.608 1.00 97.69 94 ARG A N 1
ATOM 768 C CA . ARG A 1 94 ? 2.626 3.228 0.755 1.00 97.69 94 ARG A CA 1
ATOM 769 C C . ARG A 1 94 ? 3.268 3.403 -0.625 1.00 97.69 94 ARG A C 1
ATOM 771 O O . ARG A 1 94 ? 3.650 2.409 -1.244 1.00 97.69 94 ARG A O 1
ATOM 778 N N . PRO A 1 95 ? 3.340 4.638 -1.148 1.00 95.19 95 PRO A N 1
ATOM 779 C CA . PRO A 1 95 ? 3.680 4.873 -2.548 1.00 95.19 95 PRO A CA 1
ATOM 780 C C . PRO A 1 95 ? 5.167 4.695 -2.902 1.00 95.19 95 PRO A C 1
ATOM 782 O O . PRO A 1 95 ? 5.525 4.829 -4.065 1.00 95.19 95 PRO A O 1
ATOM 785 N N . GLY A 1 96 ? 6.038 4.403 -1.933 1.00 88.19 96 GLY A N 1
ATOM 786 C CA . GLY A 1 96 ? 7.485 4.356 -2.151 1.00 88.19 96 GLY A CA 1
ATOM 787 C C . GLY A 1 96 ? 8.154 5.716 -1.894 1.00 88.19 96 GLY A C 1
ATOM 788 O O . GLY A 1 96 ? 7.685 6.444 -1.017 1.00 88.19 96 GLY A O 1
ATOM 789 N N . PRO A 1 97 ? 9.261 6.058 -2.588 1.00 91.19 97 PRO A N 1
ATOM 790 C CA . PRO A 1 97 ? 9.719 5.475 -3.859 1.00 91.19 97 PRO A CA 1
ATOM 791 C C . PRO A 1 97 ? 10.328 4.068 -3.747 1.00 91.19 97 PRO A C 1
ATOM 793 O O . PRO A 1 97 ? 10.197 3.277 -4.674 1.00 91.19 97 PRO A O 1
ATOM 796 N N . TYR A 1 98 ? 10.924 3.724 -2.603 1.00 94.06 98 TYR A N 1
ATOM 797 C CA . 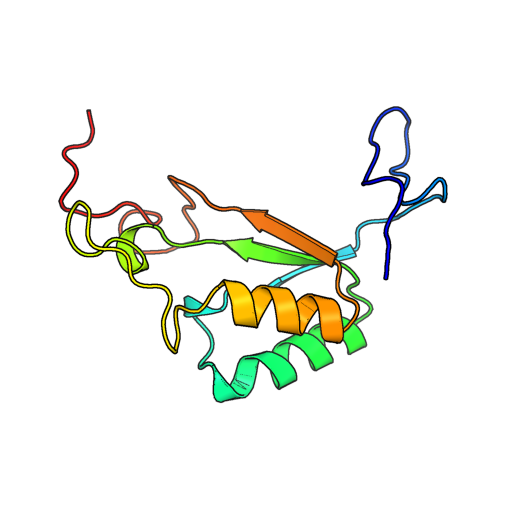TYR A 1 98 ? 11.371 2.364 -2.284 1.00 94.06 98 TYR A CA 1
ATOM 798 C C . TYR A 1 98 ? 10.354 1.683 -1.366 1.00 94.06 98 TYR A C 1
ATOM 800 O O . TYR A 1 98 ? 9.949 2.253 -0.351 1.00 94.06 98 TYR A O 1
ATOM 808 N N . ILE A 1 99 ? 9.945 0.463 -1.707 1.00 96.06 99 ILE A N 1
ATOM 809 C CA . ILE A 1 99 ? 8.931 -0.298 -0.966 1.00 96.06 99 ILE A CA 1
ATOM 810 C C . ILE A 1 99 ? 9.471 -1.581 -0.331 1.00 96.06 99 ILE A C 1
ATOM 812 O O . ILE A 1 99 ? 8.771 -2.169 0.492 1.00 96.06 99 ILE A O 1
ATOM 816 N N . CYS A 1 100 ? 10.692 -2.007 -0.680 1.00 94.38 100 CYS A N 1
ATOM 817 C CA . CYS A 1 100 ? 11.199 -3.358 -0.416 1.00 94.38 100 CYS A CA 1
ATOM 818 C C . CYS A 1 100 ? 10.232 -4.409 -0.981 1.00 94.38 100 CYS A C 1
ATOM 820 O O . CYS A 1 100 ? 10.301 -4.753 -2.159 1.00 94.38 100 CYS A O 1
ATOM 822 N N . ALA A 1 101 ? 9.275 -4.837 -0.155 1.00 91.94 101 ALA A N 1
ATOM 823 C CA . ALA A 1 101 ? 8.155 -5.699 -0.497 1.00 91.94 101 ALA A CA 1
ATOM 824 C C . ALA A 1 101 ? 8.550 -7.044 -1.117 1.00 91.94 101 ALA A C 1
ATOM 826 O O . ALA A 1 101 ? 7.685 -7.683 -1.710 1.00 91.94 101 ALA A O 1
ATOM 827 N N . GLU A 1 102 ? 9.819 -7.457 -1.036 1.00 96.38 102 GLU A N 1
ATOM 828 C CA . GLU A 1 102 ? 10.364 -8.607 -1.766 1.00 96.38 102 GLU A CA 1
ATOM 829 C C . GLU A 1 102 ? 10.022 -8.499 -3.265 1.00 96.38 102 GLU A C 1
ATOM 831 O O . GLU A 1 102 ? 9.509 -9.428 -3.894 1.00 96.38 102 GLU A O 1
ATOM 836 N N . TRP A 1 103 ? 10.203 -7.294 -3.811 1.00 95.06 103 TRP A N 1
ATOM 837 C CA . TRP A 1 103 ? 9.978 -6.951 -5.211 1.00 95.06 103 TRP A CA 1
ATOM 838 C C . TRP A 1 103 ? 11.295 -6.572 -5.892 1.00 95.06 103 TRP A C 1
ATOM 840 O O . TRP A 1 103 ? 12.236 -6.142 -5.223 1.00 95.06 103 TRP A O 1
ATOM 850 N N . ASP A 1 104 ? 11.360 -6.716 -7.219 1.00 91.62 104 ASP A N 1
ATOM 851 C CA . ASP A 1 104 ? 12.565 -6.403 -7.995 1.00 91.62 104 ASP A CA 1
ATOM 852 C C . ASP A 1 104 ? 13.040 -4.968 -7.714 1.00 91.62 104 ASP A C 1
ATOM 854 O O . ASP A 1 104 ? 12.247 -4.019 -7.769 1.00 91.62 104 ASP A O 1
ATOM 858 N N . LEU A 1 105 ? 14.317 -4.847 -7.328 1.00 91.88 105 LEU A N 1
ATOM 859 C CA . LEU A 1 105 ? 14.970 -3.624 -6.833 1.00 91.88 105 LEU A CA 1
ATOM 860 C C . LEU A 1 105 ? 14.144 -2.814 -5.819 1.00 91.88 105 LEU A C 1
ATOM 862 O O . LEU A 1 105 ? 14.195 -1.584 -5.780 1.00 91.88 105 LEU A O 1
ATOM 866 N N . GLY A 1 106 ? 13.339 -3.496 -5.004 1.00 92.94 106 GLY A N 1
ATOM 867 C CA . GLY A 1 106 ? 12.481 -2.870 -4.007 1.00 92.94 106 GLY A CA 1
ATOM 868 C C . GLY A 1 106 ? 11.482 -1.865 -4.581 1.00 92.94 106 GLY A C 1
ATOM 869 O O . GLY A 1 106 ? 11.104 -0.930 -3.879 1.00 92.94 106 GLY A O 1
ATOM 870 N N . GLY A 1 107 ? 11.077 -2.033 -5.845 1.00 93.44 107 GLY A N 1
ATOM 871 C CA . GLY A 1 107 ? 10.144 -1.142 -6.538 1.00 93.44 107 GLY A CA 1
ATOM 872 C C . GLY A 1 107 ? 10.794 0.004 -7.303 1.00 93.44 107 GLY A C 1
ATOM 873 O O . GLY A 1 107 ? 10.068 0.712 -7.990 1.00 93.44 107 GLY A O 1
ATOM 874 N N . LEU A 1 108 ? 12.115 0.178 -7.245 1.00 92.62 108 LEU A N 1
ATOM 875 C CA . LEU A 1 108 ? 12.808 1.235 -7.984 1.00 92.62 108 LEU A CA 1
ATOM 876 C C . LEU A 1 108 ? 13.000 0.848 -9.465 1.00 92.62 108 LEU A C 1
ATOM 878 O O . LEU A 1 108 ? 13.336 -0.307 -9.752 1.00 92.62 108 LEU A O 1
ATOM 882 N N . PRO A 1 109 ? 12.803 1.767 -10.430 1.00 89.81 109 PRO A N 1
ATOM 883 C CA . PRO A 1 109 ? 13.077 1.476 -11.834 1.00 89.81 109 PRO A CA 1
ATOM 884 C C . PRO A 1 109 ? 14.586 1.328 -12.087 1.00 89.81 109 PRO A C 1
ATOM 886 O O . PRO A 1 109 ? 15.384 2.147 -11.637 1.00 89.81 109 PRO A O 1
ATOM 889 N N . ARG A 1 110 ? 14.985 0.324 -12.881 1.00 82.00 110 ARG A N 1
ATOM 890 C CA . ARG A 1 110 ? 16.397 0.081 -13.256 1.00 82.00 110 ARG A CA 1
ATOM 891 C C . ARG A 1 110 ? 17.062 1.252 -13.987 1.00 82.00 110 ARG A C 1
ATOM 893 O O . ARG A 1 110 ? 18.274 1.405 -13.917 1.00 82.00 110 ARG A O 1
ATOM 900 N N . LEU A 1 111 ? 16.279 2.037 -14.726 1.00 71.75 111 LEU A N 1
ATOM 901 C CA . LEU A 1 111 ? 16.764 3.107 -15.608 1.00 71.75 111 LEU A CA 1
ATOM 902 C C . LEU A 1 111 ? 17.139 4.396 -14.864 1.00 71.75 111 LEU A C 1
ATOM 904 O O . LEU A 1 111 ? 17.572 5.368 -15.486 1.00 71.75 111 LEU A O 1
ATOM 908 N N . PHE A 1 112 ? 16.961 4.429 -13.544 1.00 64.44 112 PHE A N 1
ATOM 909 C CA . PHE A 1 112 ? 17.447 5.515 -12.713 1.00 64.44 112 PHE A CA 1
ATOM 910 C C . PHE A 1 112 ? 18.804 5.090 -12.149 1.00 64.44 112 PHE A C 1
ATOM 912 O O . PHE A 1 112 ? 18.854 4.149 -11.356 1.00 64.44 112 PHE A O 1
ATOM 919 N N . PRO A 1 113 ? 19.907 5.757 -12.539 1.00 57.59 113 PRO A N 1
ATOM 920 C CA . PRO A 1 113 ? 21.133 5.667 -11.766 1.00 57.59 113 PRO A CA 1
ATOM 921 C C . PRO A 1 113 ? 20.765 6.075 -10.339 1.00 57.59 113 PRO A C 1
ATOM 923 O O . PRO A 1 113 ? 20.144 7.120 -10.127 1.00 57.59 113 PRO A O 1
ATOM 926 N N . LEU A 1 114 ? 21.034 5.203 -9.373 1.00 56.03 114 LEU A N 1
ATOM 927 C CA . LEU A 1 114 ? 20.942 5.562 -7.967 1.00 56.03 114 LEU A CA 1
ATOM 928 C C . LEU A 1 114 ? 21.969 6.674 -7.728 1.00 56.03 114 LEU A C 1
ATOM 930 O O . LEU A 1 114 ? 23.148 6.349 -7.658 1.00 56.03 114 LEU A O 1
ATOM 934 N N . LEU A 1 115 ? 21.506 7.920 -7.561 1.00 50.22 115 LEU A N 1
ATOM 935 C CA . LEU A 1 115 ? 22.324 9.101 -7.227 1.00 50.22 115 LEU A CA 1
ATOM 936 C C . LEU A 1 115 ? 23.286 9.581 -8.332 1.00 50.22 115 LEU A C 1
ATOM 938 O O . LEU A 1 115 ? 23.880 8.760 -9.063 1.00 50.22 115 LEU A O 1
#

Sequence (115 aa):
MSQKEGLRANSFQFTLEGEPFRILGGSIHYFRVPRAYWEDRLLKMRACGVNTLTTYVPWNLHEPERGVFNFQDQLDLKAYISLAAELGLWVILRPGPYICAEWDLGGLPRLFPLL

=== Feature glossary ===
The record interleaves many kinds of information about one protein. Here is each kind framed as the question it answers.

Q: What does the local fold look like, residue by residue?
A: A 3Di character summarizes, for each residue, the relative orientation of the Cα frame of its nearest spatial neighbor. Because it encodes fold topology rather than chemistry, 3Di alignments detect remote structural similarity that sequence alignment misses.

Q: Which residues are in helices, strands, or loops?
A: Secondary structure is the local, repeating backbone conformation. DSSP classifies it into eight states by reading the hydrogen-bond network: three helix types (H, G, I), two β types (E, B), two non-regular types (T, S), and unstructured coil (-).

Q: How big and how compact is the whole molecule?
A: Three whole-structure scalars: the radius of gyration (RMS distance of Cα from centroid, in Å), the count of Cα–Cα contacts (pairs closer than 8 Å and separated by more than four residues in sequence — i.e. tertiary, not local, contacts), and the bounding-box dimensions. Together they distinguish compact globular folds from extended fibres or disordered chains.

Q: How confident is the AlphaFold model at each residue?
A: For AlphaFold models, the B-factor field carries pLDDT — the model's own estimate of local accuracy on a 0–100 scale. Regions with pLDDT<50 should be treated as essentially unmodeled; they often correspond to intrinsically disordered segments.

Q: What family and function is it annotated with?
A: Functional annotations link the protein to curated databases. InterPro entries identify conserved domains and families by matching the sequence against member-database signatures (Pfam, PROSITE, CDD, …). Gene Ontology (GO) terms describe molecular function, biological process, and cellular component in a controlled vocabulary. CATH places the structure in a hierarchical fold classification (Class/Architecture/Topology/Homologous-superfamily). The organism is the source species.

Q: What known structures does this most resemble?
A: Nearest PDB neighbors are the top structural matches found by Foldseek when searching this structure against the entire Protein Data Bank. Each hit reports a TM-score (0 to 1; >0.5 almost always implies the same fold) and an E-value. These are *structural* homologs — they may share no detectable sequence similarity.

Q: Which residues are buried vs exposed?
A: Solvent-accessible surface area (SASA) is the area in Å² traced out by the centre of a 1.4 Å probe sphere (a water molecule) rolled over the protein's van der Waals surface (Shrake–Rupley / Lee–Richards construction). Buried residues have near-zero SASA; fully exposed residues can exceed 200 Å². The total SASA scales roughly with the number of surface residues.

Q: What are the backbone torsion angles?
A: φ (phi) and ψ (psi) are the two rotatable backbone dihedrals per residue: φ is the C(i-1)–N–Cα–C torsion, ψ is the N–Cα–C–N(i+1) torsion, both in degrees on (−180°, 180°]. α-helical residues cluster near (−60°, −45°); β-strand residues near (−120°, +130°). A Ramachandran plot is simply a scatter of (φ, ψ) for every residue.

Q: Are the domains correctly placed relative to each other?
A: Predicted aligned error is AlphaFold's pairwise confidence. Unlike pLDDT (per-residue), PAE is per-residue-pair and captures whether two parts of the structure are correctly placed relative to each other. Units are ångströms of expected positional error.

Q: What if only a Cα trace is available?
A: P-SEA three-state annotation labels each residue as helix, strand, or coil based purely on the geometry of the Cα trace. It serves as a fallback when the full backbone (and thus DSSP) is unavailable.

Q: What is the amino-acid chain?
A: This is the polypeptide sequence — one letter per residue, N-terminus first. Length ranges from a few dozen residues for small domains to over a thousand for large multi-domain proteins.

Q: What do the rendered images show?
A: The six renders are orthographic views along the three Cartesian axes in both directions. Representation (cartoon, sticks, or surface) and color scheme (sequence-rainbow or by-chain) vary across proteins so the training set covers all the common visualization conventions.

Q: What do the diagnostic plots show?
A: Plot images: a contact map (which residues are close in 3D, as an N×N binary image), a Ramachandran scatter (backbone torsion angles, revealing secondary-structure composition at a glance), and — for AlphaFold structures — a PAE heatmap (pairwise prediction confidence).

Q: How mobile is each atom in the crystal?
A: B-factor (Debye–Waller factor) reflects atomic displacement in the crystal lattice. It is an experimental observable (units Å²), not a prediction; low values mean the atom is pinned down, high values mean it moves or is heterogeneous across the crystal.

Q: Where is each backbone atom in 3D?
A: The mmCIF table is the protein's shape written out atom by atom. For each backbone N, Cα, C, and carbonyl O, it records an (x, y, z) coordinate triple in Å plus the residue type, chain letter, and residue number.